Protein AF-A0A7D9JSZ0-F1 (afdb_monomer_lite)

Organism: Paramuricea clavata (NCBI:txid317549)

Structure (mmCIF, N/CA/C/O backbone):
data_AF-A0A7D9JSZ0-F1
#
_entry.id   AF-A0A7D9JSZ0-F1
#
loop_
_atom_site.group_PDB
_atom_site.id
_atom_site.type_symbol
_atom_site.label_atom_id
_atom_site.label_alt_id
_atom_site.label_comp_id
_atom_site.label_asym_id
_atom_site.label_entity_id
_atom_site.label_seq_id
_atom_site.pdbx_PDB_ins_code
_atom_site.Cartn_x
_atom_site.Cartn_y
_atom_site.Cartn_z
_atom_site.occupancy
_atom_site.B_iso_or_equiv
_atom_site.auth_seq_id
_atom_site.auth_comp_id
_atom_site.auth_asym_id
_atom_site.auth_atom_id
_atom_site.pdbx_PDB_model_num
ATOM 1 N N . MET A 1 1 ? 6.125 14.139 -37.235 1.00 36.56 1 MET A N 1
ATOM 2 C CA . MET A 1 1 ? 6.725 12.826 -36.934 1.00 36.56 1 MET A CA 1
ATOM 3 C C . MET A 1 1 ? 7.346 12.955 -35.565 1.00 36.56 1 MET A C 1
ATOM 5 O O . MET A 1 1 ? 8.377 13.604 -35.440 1.00 36.56 1 MET A O 1
ATOM 9 N N . ASP A 1 2 ? 6.627 12.489 -34.550 1.00 41.97 2 ASP A N 1
ATOM 10 C CA . ASP A 1 2 ? 7.087 12.545 -33.169 1.00 41.97 2 ASP A CA 1
ATOM 11 C C . ASP A 1 2 ? 8.262 11.572 -33.039 1.00 41.97 2 ASP A C 1
ATOM 13 O O . ASP A 1 2 ? 8.116 10.380 -33.321 1.00 41.97 2 ASP A O 1
ATOM 17 N N . ARG A 1 3 ? 9.461 12.086 -32.752 1.00 46.19 3 ARG A N 1
ATOM 18 C CA . ARG A 1 3 ? 10.608 11.226 -32.455 1.00 46.19 3 ARG A CA 1
ATOM 19 C C . ARG A 1 3 ? 10.351 10.663 -31.064 1.00 46.19 3 ARG A C 1
ATOM 21 O O . ARG A 1 3 ? 10.769 11.263 -30.080 1.00 46.19 3 ARG A O 1
ATOM 28 N N . GLY A 1 4 ? 9.631 9.542 -31.000 1.00 56.16 4 GLY A N 1
ATOM 29 C CA . GLY A 1 4 ? 9.566 8.731 -29.790 1.00 56.16 4 GLY A CA 1
ATOM 30 C 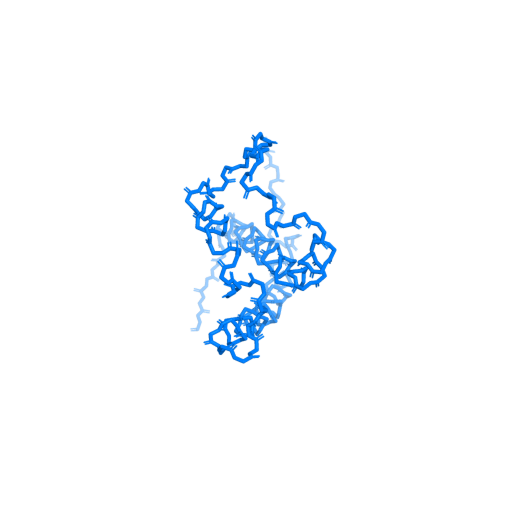C . GLY A 1 4 ? 10.989 8.509 -29.282 1.00 56.16 4 GLY A C 1
ATOM 31 O O . GLY A 1 4 ? 11.884 8.237 -30.089 1.00 56.16 4 GLY A O 1
ATOM 32 N N . LEU A 1 5 ? 11.205 8.720 -27.978 1.00 54.97 5 LEU A N 1
ATOM 33 C CA . LEU A 1 5 ? 12.519 8.557 -27.356 1.00 54.97 5 LEU A CA 1
ATOM 34 C C . LEU A 1 5 ? 13.135 7.231 -27.804 1.00 54.97 5 LEU A C 1
ATOM 36 O O . LEU A 1 5 ? 12.467 6.192 -27.773 1.00 54.97 5 LEU A O 1
ATOM 40 N N . SER A 1 6 ? 14.403 7.278 -28.210 1.00 61.03 6 SER A N 1
ATOM 41 C CA . SER A 1 6 ? 15.149 6.083 -28.600 1.00 61.03 6 SER A CA 1
ATOM 42 C C . SER A 1 6 ? 15.069 5.053 -27.471 1.00 61.03 6 SER A C 1
ATOM 44 O O . SER A 1 6 ? 15.174 5.418 -26.300 1.00 61.03 6 SER A O 1
ATOM 46 N N . ALA A 1 7 ? 14.909 3.763 -27.788 1.00 60.22 7 ALA A N 1
ATOM 47 C CA . ALA A 1 7 ? 14.826 2.693 -26.786 1.00 60.22 7 ALA A CA 1
ATOM 48 C C . ALA A 1 7 ? 15.995 2.725 -25.771 1.00 60.22 7 ALA A C 1
ATOM 50 O O . ALA A 1 7 ? 15.825 2.359 -24.609 1.00 60.22 7 ALA A O 1
ATOM 51 N N . GLY A 1 8 ? 17.165 3.240 -26.178 1.00 63.59 8 GLY A N 1
ATOM 52 C CA . GLY A 1 8 ? 18.328 3.434 -25.303 1.00 63.59 8 GLY A CA 1
ATOM 53 C C . GLY A 1 8 ? 18.183 4.542 -24.247 1.00 63.59 8 GLY A C 1
ATOM 54 O O . GLY A 1 8 ? 18.894 4.525 -23.247 1.00 63.59 8 GLY A O 1
ATOM 55 N N . GLU A 1 9 ? 17.256 5.486 -24.413 1.00 68.19 9 GLU A N 1
ATOM 56 C CA . GLU A 1 9 ? 17.031 6.610 -23.488 1.00 68.19 9 GLU A CA 1
ATOM 57 C C . GLU A 1 9 ? 15.988 6.288 -22.403 1.00 68.19 9 GLU A C 1
ATOM 59 O O . GLU A 1 9 ? 15.829 7.040 -21.440 1.00 68.19 9 GLU A O 1
ATOM 64 N N . GLN A 1 10 ? 15.289 5.154 -22.519 1.00 78.81 10 GLN A N 1
ATOM 65 C CA . GLN A 1 10 ? 14.164 4.810 -21.645 1.00 78.81 10 GLN A CA 1
ATOM 66 C C . GLN A 1 10 ? 14.570 4.207 -20.289 1.00 78.81 10 GLN A C 1
ATOM 68 O O . GLN A 1 10 ? 13.725 4.107 -19.393 1.00 78.81 10 GLN A O 1
ATOM 73 N N . LYS A 1 11 ? 15.853 3.843 -20.115 1.00 90.00 11 LYS A N 1
ATOM 74 C CA . LYS A 1 11 ? 16.419 3.277 -18.870 1.00 90.00 11 LYS A CA 1
ATOM 75 C C . LYS A 1 11 ? 15.609 2.092 -18.325 1.00 90.00 11 LYS A C 1
ATOM 77 O O . LYS A 1 11 ? 15.313 2.008 -17.131 1.00 90.00 11 LYS A O 1
ATOM 82 N N . LEU A 1 12 ? 15.170 1.206 -19.226 1.00 90.38 12 LEU A N 1
ATOM 83 C CA . LEU A 1 12 ? 14.277 0.092 -18.891 1.00 90.38 12 LEU A CA 1
ATOM 84 C C . LEU A 1 12 ? 14.896 -0.837 -17.841 1.00 90.38 12 LEU A C 1
ATOM 86 O O . LEU A 1 12 ? 14.205 -1.236 -16.908 1.00 90.38 12 LEU A O 1
ATOM 90 N N . A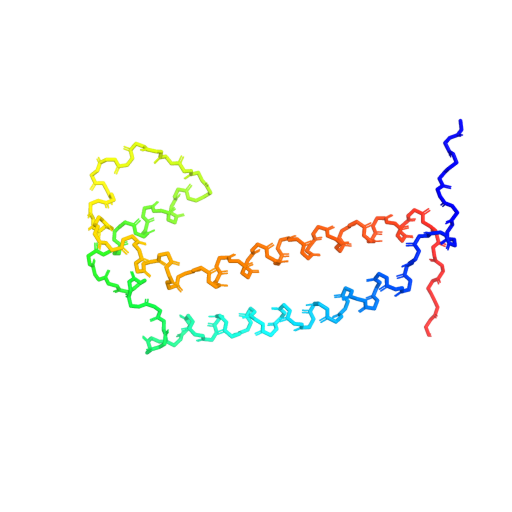LA A 1 13 ? 16.194 -1.130 -17.950 1.00 91.88 13 ALA A N 1
ATOM 91 C CA . ALA A 1 13 ? 16.895 -1.994 -17.005 1.00 91.88 13 ALA A CA 1
ATOM 92 C C . ALA A 1 13 ? 16.862 -1.421 -15.579 1.00 91.88 13 ALA A C 1
ATOM 94 O O . ALA A 1 13 ? 16.447 -2.102 -14.641 1.00 91.88 13 ALA A O 1
ATOM 95 N N . GLU A 1 14 ? 17.232 -0.151 -15.410 1.00 95.00 14 GLU A N 1
ATOM 96 C CA . GLU A 1 14 ? 17.258 0.514 -14.108 1.00 95.00 14 GLU A CA 1
ATOM 97 C C . GLU A 1 14 ? 15.855 0.621 -13.511 1.00 95.00 14 GLU A C 1
ATOM 99 O O . GLU A 1 14 ? 15.650 0.303 -12.337 1.00 95.00 14 GLU A O 1
ATOM 104 N N . LYS A 1 15 ? 14.873 1.021 -14.330 1.00 94.88 15 LYS A N 1
ATOM 105 C CA . LYS A 1 15 ? 13.471 1.119 -13.913 1.00 94.88 15 LYS A CA 1
ATOM 106 C C . LYS A 1 15 ? 12.931 -0.235 -13.444 1.00 94.88 15 LYS A C 1
ATOM 108 O O . LYS A 1 15 ? 12.312 -0.294 -12.384 1.00 94.88 15 LYS A O 1
ATOM 113 N N . LEU A 1 16 ? 13.202 -1.317 -14.177 1.00 95.19 16 LEU A N 1
ATOM 114 C CA . LEU A 1 16 ? 12.770 -2.671 -13.817 1.00 95.19 16 LEU A CA 1
ATOM 115 C C . LEU A 1 16 ? 13.434 -3.174 -12.531 1.00 95.19 16 LEU A C 1
ATOM 117 O O . LEU A 1 16 ? 12.754 -3.756 -11.687 1.00 95.19 16 LEU A O 1
ATOM 121 N N . ILE A 1 17 ? 14.735 -2.933 -12.344 1.00 97.38 17 ILE A N 1
ATOM 122 C CA . ILE A 1 17 ? 15.450 -3.322 -11.118 1.00 97.38 17 ILE A CA 1
ATOM 123 C C . ILE A 1 17 ? 14.859 -2.596 -9.902 1.00 97.38 17 ILE A C 1
ATOM 125 O O . ILE A 1 17 ? 14.474 -3.240 -8.924 1.00 97.38 17 ILE A O 1
ATOM 129 N N . ILE A 1 18 ? 14.734 -1.266 -9.975 1.00 97.44 18 ILE A N 1
ATOM 130 C CA . ILE A 1 18 ? 14.199 -0.446 -8.878 1.00 97.44 18 ILE A CA 1
ATOM 131 C C . ILE A 1 18 ? 12.758 -0.847 -8.559 1.00 97.44 18 ILE A C 1
ATOM 133 O O . ILE A 1 18 ? 12.395 -0.988 -7.388 1.00 97.44 18 ILE A O 1
ATOM 137 N N . LEU A 1 19 ? 11.933 -1.043 -9.591 1.00 97.19 19 LEU A N 1
ATOM 138 C CA . LEU A 1 19 ? 10.536 -1.408 -9.408 1.00 97.19 19 LEU A CA 1
ATOM 139 C C . LEU A 1 19 ? 10.410 -2.793 -8.763 1.00 97.19 19 LEU A C 1
ATOM 141 O O . LEU A 1 19 ? 9.642 -2.942 -7.818 1.00 97.19 19 LEU A O 1
ATOM 145 N N . ASN A 1 20 ? 11.196 -3.785 -9.186 1.00 97.38 20 ASN A N 1
ATOM 146 C CA . ASN A 1 20 ? 11.167 -5.119 -8.583 1.00 97.38 20 ASN A CA 1
ATOM 147 C C . ASN A 1 20 ? 11.549 -5.103 -7.095 1.00 97.38 20 ASN A C 1
ATOM 149 O O . ASN A 1 20 ? 10.853 -5.708 -6.275 1.00 97.38 20 ASN A O 1
ATOM 153 N N . GLU A 1 21 ? 12.603 -4.376 -6.719 1.00 97.75 21 GLU A N 1
ATOM 154 C CA . GLU A 1 21 ? 12.993 -4.233 -5.311 1.00 97.75 21 GLU A CA 1
ATOM 155 C C . GLU A 1 21 ? 11.919 -3.500 -4.494 1.00 97.75 21 GLU A C 1
ATOM 157 O O . GLU A 1 21 ? 11.520 -3.962 -3.418 1.00 97.75 21 GLU A O 1
ATOM 162 N N . ARG A 1 22 ? 11.352 -2.412 -5.036 1.00 97.31 22 ARG A N 1
ATOM 163 C CA . ARG A 1 22 ? 10.226 -1.711 -4.400 1.00 97.31 22 ARG A CA 1
ATOM 164 C C . ARG A 1 22 ? 9.018 -2.636 -4.233 1.00 97.31 22 ARG A C 1
ATOM 166 O O . ARG A 1 22 ? 8.392 -2.621 -3.174 1.00 97.31 22 ARG A O 1
ATOM 173 N N . GLY A 1 23 ? 8.717 -3.467 -5.230 1.00 97.81 23 GLY A N 1
ATOM 174 C CA . GLY A 1 23 ? 7.620 -4.434 -5.211 1.00 97.81 23 GLY A CA 1
ATOM 175 C C . GLY A 1 23 ? 7.740 -5.444 -4.070 1.00 97.81 23 GLY A C 1
ATOM 176 O O . GLY A 1 23 ? 6.779 -5.646 -3.326 1.00 97.81 23 GLY A O 1
ATOM 177 N N . LYS A 1 24 ? 8.935 -6.007 -3.843 1.00 97.94 24 LYS A N 1
ATOM 178 C CA . LYS A 1 24 ? 9.208 -6.895 -2.693 1.00 97.94 24 LYS A CA 1
ATOM 179 C C 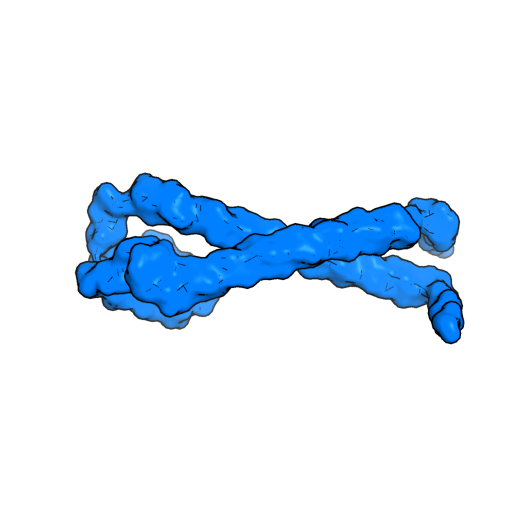. LYS A 1 24 ? 8.955 -6.192 -1.354 1.00 97.94 24 LYS A C 1
ATOM 181 O O . LYS A 1 24 ? 8.326 -6.760 -0.453 1.00 97.94 24 LYS A O 1
ATOM 186 N N . GLY A 1 25 ? 9.396 -4.938 -1.232 1.00 97.44 25 GLY A N 1
ATOM 187 C CA . GLY A 1 25 ? 9.130 -4.107 -0.057 1.00 97.44 25 GLY A CA 1
ATOM 188 C C . GLY A 1 25 ? 7.633 -3.868 0.163 1.00 97.44 25 GLY A C 1
ATOM 189 O O . GLY A 1 25 ? 7.135 -4.031 1.279 1.00 97.44 25 GLY A O 1
ATOM 190 N N . MET A 1 26 ? 6.890 -3.552 -0.902 1.00 97.56 26 MET A N 1
ATOM 191 C CA . MET A 1 26 ? 5.437 -3.355 -0.842 1.00 97.56 26 MET A CA 1
ATOM 192 C C . MET A 1 26 ? 4.705 -4.629 -0.423 1.00 97.56 26 MET A C 1
ATOM 194 O O . MET A 1 26 ? 3.882 -4.580 0.491 1.00 97.56 26 MET A O 1
ATOM 198 N N . LEU A 1 27 ? 5.049 -5.779 -1.007 1.00 98.19 27 LEU A N 1
ATOM 199 C CA . LEU A 1 27 ? 4.482 -7.075 -0.622 1.00 98.19 27 LEU A CA 1
ATOM 200 C C . LEU A 1 27 ? 4.700 -7.370 0.865 1.00 98.19 27 LEU A C 1
ATOM 202 O O . LEU A 1 27 ? 3.765 -7.771 1.555 1.00 98.19 27 LEU A O 1
ATOM 206 N N . THR A 1 28 ? 5.900 -7.100 1.381 1.00 98.25 28 THR A N 1
ATOM 207 C CA . THR A 1 28 ? 6.220 -7.276 2.806 1.00 98.25 28 THR A CA 1
ATOM 208 C C . THR A 1 28 ? 5.351 -6.382 3.696 1.00 98.25 28 THR A C 1
ATOM 210 O O . THR A 1 28 ? 4.807 -6.836 4.707 1.00 98.25 28 THR A O 1
ATOM 213 N N . ARG A 1 29 ? 5.165 -5.110 3.319 1.00 98.06 29 ARG A N 1
ATOM 214 C CA . ARG A 1 29 ? 4.316 -4.167 4.066 1.00 98.06 29 ARG A CA 1
ATOM 215 C C . ARG A 1 29 ? 2.846 -4.588 4.045 1.00 98.06 29 ARG A C 1
ATOM 217 O O . ARG A 1 29 ? 2.230 -4.649 5.108 1.00 98.06 29 ARG A O 1
ATOM 224 N N . ILE A 1 30 ? 2.305 -4.942 2.875 1.00 98.06 30 ILE A N 1
ATOM 225 C CA . ILE A 1 30 ? 0.926 -5.441 2.734 1.00 98.06 30 ILE A CA 1
ATOM 226 C C . ILE A 1 30 ? 0.733 -6.715 3.559 1.00 98.06 30 ILE A C 1
ATOM 228 O O . ILE A 1 30 ? -0.261 -6.836 4.273 1.00 98.06 30 ILE A O 1
ATOM 232 N N . TYR A 1 31 ? 1.684 -7.651 3.500 1.00 97.75 31 TYR A N 1
ATOM 233 C CA . TYR A 1 31 ? 1.642 -8.887 4.277 1.00 97.75 31 TYR A CA 1
ATOM 234 C C . TYR A 1 31 ? 1.540 -8.603 5.780 1.00 97.75 31 TYR A C 1
ATOM 236 O O . TYR A 1 31 ? 0.674 -9.159 6.460 1.00 97.75 31 TYR A O 1
ATOM 244 N N . ASN A 1 32 ? 2.365 -7.687 6.292 1.00 96.44 32 ASN A N 1
ATOM 245 C CA . ASN A 1 32 ? 2.341 -7.311 7.702 1.00 96.44 32 ASN A CA 1
ATOM 246 C C . ASN A 1 32 ? 1.026 -6.629 8.103 1.00 96.44 32 ASN A C 1
ATOM 248 O O . ASN A 1 32 ? 0.481 -6.966 9.153 1.00 96.44 32 ASN A O 1
ATOM 252 N N . ILE A 1 33 ? 0.479 -5.737 7.269 1.00 96.56 33 ILE A N 1
ATOM 253 C CA . ILE A 1 33 ? -0.839 -5.122 7.510 1.00 96.56 33 ILE A CA 1
ATOM 254 C C . ILE A 1 33 ? -1.927 -6.195 7.531 1.00 96.56 33 ILE A C 1
ATOM 256 O O . ILE A 1 33 ? -2.719 -6.246 8.468 1.00 96.56 33 ILE A O 1
ATOM 260 N N . LYS A 1 34 ? -1.946 -7.100 6.543 1.00 96.88 34 LYS A N 1
ATOM 261 C CA . LYS A 1 34 ? -2.907 -8.209 6.488 1.00 96.88 34 LYS A CA 1
ATOM 262 C C . LYS A 1 34 ? -2.839 -9.048 7.762 1.00 96.88 34 LYS A C 1
ATOM 264 O O . LYS A 1 34 ? -3.882 -9.352 8.337 1.00 96.88 34 LYS A O 1
ATOM 269 N N . LYS A 1 35 ? -1.634 -9.406 8.214 1.00 96.00 35 LYS A N 1
ATOM 270 C CA . LYS A 1 35 ? -1.429 -10.200 9.432 1.00 96.00 35 LYS A CA 1
ATOM 271 C C . LYS A 1 35 ? -1.924 -9.456 10.676 1.00 96.00 35 LYS A C 1
ATOM 273 O O . LYS A 1 35 ? -2.710 -10.025 11.425 1.00 96.00 35 LYS A O 1
ATOM 278 N N . GLN A 1 36 ? -1.549 -8.184 10.840 1.00 93.19 36 GLN A N 1
ATOM 279 C CA . GLN A 1 36 ? -1.980 -7.351 11.972 1.00 93.19 36 GLN A CA 1
ATOM 280 C C . GLN A 1 36 ? -3.498 -7.163 12.015 1.00 93.19 36 GLN A C 1
ATOM 282 O O . GLN A 1 36 ? -4.108 -7.276 13.073 1.00 93.19 36 GLN A O 1
ATOM 287 N N . CYS A 1 37 ? -4.120 -6.921 10.861 1.00 93.75 37 CYS A N 1
ATOM 288 C CA . CYS A 1 37 ? -5.566 -6.782 10.759 1.00 93.75 37 CYS A CA 1
ATOM 289 C C . CYS A 1 37 ? -6.299 -8.118 10.922 1.00 93.75 37 CYS A C 1
ATOM 291 O O . CYS A 1 37 ? -7.475 -8.107 11.266 1.00 93.75 37 CYS A O 1
ATOM 293 N N . SER A 1 38 ? -5.667 -9.266 10.677 1.00 93.12 38 SER A N 1
ATOM 294 C CA . SER A 1 38 ? -6.318 -10.576 10.833 1.00 93.12 38 SER A CA 1
ATOM 295 C C . SER A 1 38 ? -6.296 -11.080 12.277 1.00 93.12 38 SER A C 1
ATOM 297 O O . SER A 1 38 ? -7.205 -11.808 12.662 1.00 93.12 38 SER A O 1
ATOM 299 N N . ASP A 1 39 ? -5.303 -10.681 13.075 1.00 93.44 39 ASP A N 1
ATOM 300 C CA . ASP A 1 39 ? -5.209 -11.030 14.495 1.00 93.44 39 ASP A CA 1
ATOM 301 C C . ASP A 1 39 ? -6.017 -10.038 15.365 1.00 93.44 39 ASP A C 1
ATOM 303 O O . ASP A 1 39 ? -5.693 -8.846 15.398 1.00 93.44 39 ASP A O 1
ATOM 307 N N . PRO A 1 40 ? -7.052 -10.501 16.101 1.00 89.69 40 PRO A N 1
ATOM 308 C CA . PRO A 1 40 ? -7.855 -9.654 16.983 1.00 89.69 40 PRO A CA 1
ATOM 309 C C . PRO A 1 40 ? -7.053 -8.903 18.051 1.00 89.69 40 PRO A C 1
ATOM 311 O O . PRO A 1 40 ? -7.509 -7.864 18.513 1.00 89.69 40 PRO A O 1
ATOM 314 N N . LYS A 1 41 ? -5.880 -9.411 18.457 1.00 89.75 41 LYS A N 1
ATOM 315 C CA . LYS A 1 41 ? -5.049 -8.779 19.494 1.00 89.75 41 LYS A CA 1
ATOM 316 C C . LYS A 1 41 ? -4.227 -7.605 18.971 1.00 89.75 41 LYS A C 1
ATOM 318 O O . LYS A 1 41 ? -3.939 -6.688 19.732 1.00 89.75 41 LYS A O 1
ATOM 323 N N . SER A 1 42 ? -3.819 -7.644 17.703 1.00 89.88 42 SER A N 1
ATOM 324 C CA . SER A 1 42 ? -2.983 -6.603 17.089 1.00 89.88 42 SER A CA 1
ATOM 325 C C . SER A 1 42 ? -3.758 -5.625 16.216 1.00 89.88 42 SER A C 1
ATOM 327 O O . SER A 1 42 ? -3.231 -4.568 15.871 1.00 89.88 42 SER A O 1
ATOM 329 N N . ARG A 1 43 ? -4.986 -5.976 15.817 1.00 91.12 43 ARG A N 1
ATOM 330 C CA . ARG A 1 43 ? -5.851 -5.089 15.041 1.00 91.12 43 ARG A CA 1
ATOM 331 C C . ARG A 1 43 ? -6.093 -3.795 15.836 1.00 91.12 43 ARG A C 1
ATOM 333 O O . ARG A 1 43 ? -6.389 -3.878 17.027 1.00 91.12 43 ARG A O 1
ATOM 340 N N . PRO A 1 44 ? -6.023 -2.608 15.205 1.00 91.19 44 PRO A N 1
ATOM 341 C CA . PRO A 1 44 ? -6.355 -1.361 15.887 1.00 91.19 44 PRO A CA 1
ATOM 342 C C . PRO A 1 44 ? -7.747 -1.420 16.531 1.00 91.19 44 PRO A C 1
ATOM 344 O O . PRO A 1 44 ? -8.730 -1.699 15.842 1.00 91.19 44 PRO A O 1
ATOM 347 N N . ALA A 1 45 ? -7.822 -1.161 17.841 1.00 90.31 45 ALA A N 1
ATOM 348 C CA . ALA A 1 45 ? -9.019 -1.407 18.657 1.00 90.31 45 ALA A CA 1
ATOM 349 C C . ALA A 1 45 ? -10.274 -0.694 18.125 1.00 90.31 45 ALA A C 1
ATOM 351 O O . ALA A 1 45 ? -11.343 -1.296 18.043 1.00 90.31 45 ALA A O 1
ATOM 352 N N . PHE A 1 46 ? -10.113 0.534 17.625 1.00 90.38 46 PHE A N 1
ATOM 353 C CA . PHE A 1 46 ? -11.195 1.326 17.038 1.00 90.38 46 PHE A CA 1
ATOM 354 C C . PHE A 1 46 ? -11.870 0.669 15.817 1.00 90.38 46 PHE A C 1
ATOM 356 O O . PHE A 1 46 ? -12.986 1.035 15.470 1.00 90.38 46 PHE A O 1
ATOM 363 N N . LEU A 1 47 ? -11.247 -0.323 15.164 1.00 90.75 47 LEU A N 1
ATOM 364 C CA . LEU A 1 47 ? -11.880 -1.098 14.083 1.00 90.75 47 LEU A CA 1
ATOM 365 C C . LEU A 1 47 ? -12.827 -2.195 14.596 1.00 90.75 47 LEU A C 1
ATOM 367 O O . LEU A 1 47 ? -13.557 -2.795 13.808 1.00 90.75 47 LEU A O 1
ATOM 371 N N . THR A 1 48 ? -12.784 -2.487 15.893 1.00 88.25 48 THR A N 1
ATOM 372 C CA . THR A 1 48 ? -13.603 -3.502 16.577 1.00 88.25 48 THR A CA 1
ATOM 373 C C . THR A 1 48 ? -14.478 -2.920 17.680 1.00 88.25 48 THR A C 1
ATOM 375 O O . THR A 1 48 ? -15.290 -3.640 18.259 1.00 88.25 48 THR A O 1
ATOM 378 N N . ASP A 1 49 ? -14.334 -1.628 17.967 1.00 89.75 49 ASP A N 1
ATOM 379 C CA . ASP A 1 49 ? -15.091 -0.943 19.002 1.00 89.75 49 ASP A CA 1
ATOM 380 C C . ASP A 1 49 ? -16.581 -0.917 18.656 1.00 89.75 49 ASP A C 1
ATOM 382 O O . ASP A 1 49 ? -17.010 -0.359 17.643 1.00 89.75 49 ASP A O 1
ATOM 386 N N . LYS A 1 50 ? -17.392 -1.493 19.547 1.00 90.00 50 LYS A N 1
ATOM 387 C CA . LYS A 1 50 ? -18.852 -1.568 19.399 1.00 90.00 50 LYS A CA 1
ATOM 388 C C . LYS A 1 50 ? -19.509 -0.203 19.108 1.00 90.00 50 LYS A C 1
ATOM 390 O O . LYS A 1 50 ? -20.398 -0.169 18.258 1.00 90.00 50 LYS A O 1
ATOM 395 N N . PRO A 1 51 ? -19.090 0.925 19.728 1.00 88.81 51 PRO A N 1
ATOM 396 C CA . PRO A 1 51 ? -19.620 2.250 19.384 1.00 88.81 51 PRO A CA 1
ATOM 397 C C . PRO A 1 51 ? -19.315 2.709 17.948 1.00 88.81 51 PRO A C 1
ATOM 399 O O . PRO A 1 51 ? -20.094 3.470 17.379 1.00 88.81 51 PRO A O 1
ATOM 402 N N . LEU A 1 52 ? -18.206 2.252 17.354 1.00 89.19 52 LEU A N 1
ATOM 403 C CA . LEU A 1 52 ? -17.755 2.653 16.015 1.00 89.19 52 LEU A CA 1
ATOM 404 C C . LEU A 1 52 ? -18.291 1.743 14.903 1.00 89.19 52 LEU A C 1
ATOM 406 O O . LEU A 1 52 ? -18.282 2.133 13.736 1.00 89.19 52 LEU A O 1
ATOM 410 N N . GLU A 1 53 ? -18.799 0.555 15.237 1.00 89.94 53 GLU A N 1
ATOM 411 C CA . GLU A 1 53 ? -19.218 -0.464 14.270 1.00 89.94 53 GLU A CA 1
ATOM 412 C C . GLU A 1 53 ? -20.236 0.060 13.237 1.00 89.94 53 GLU A C 1
ATOM 414 O O . GLU A 1 53 ? -20.083 -0.163 12.033 1.00 89.94 53 GLU A O 1
ATOM 419 N N . ALA A 1 54 ? -21.262 0.792 13.686 1.00 88.69 54 ALA A N 1
ATOM 420 C CA . ALA A 1 54 ? -22.292 1.352 12.805 1.00 88.69 54 ALA A CA 1
ATOM 421 C C . ALA A 1 54 ? -21.723 2.421 11.855 1.00 88.69 54 ALA A C 1
ATOM 423 O O . ALA A 1 54 ? -22.059 2.458 10.664 1.00 88.69 54 ALA A O 1
ATOM 424 N N . THR A 1 55 ? -20.823 3.264 12.365 1.00 88.25 55 THR A N 1
ATOM 425 C CA . THR A 1 55 ? -20.138 4.290 11.577 1.00 88.25 55 THR A CA 1
ATOM 426 C C . THR A 1 55 ? -19.214 3.650 10.541 1.00 88.25 55 THR A C 1
ATOM 428 O O . THR A 1 55 ? -19.286 4.007 9.366 1.00 88.25 55 THR A O 1
ATOM 431 N N . ILE A 1 56 ? -18.428 2.637 10.925 1.00 89.88 56 ILE A N 1
ATOM 432 C CA . ILE A 1 56 ? -17.557 1.880 10.013 1.00 89.88 56 ILE A CA 1
ATOM 433 C C . ILE A 1 56 ? -18.380 1.225 8.900 1.00 89.88 56 ILE A C 1
ATOM 435 O O . ILE A 1 56 ? -18.061 1.399 7.725 1.00 89.88 56 ILE A O 1
ATOM 439 N N . LYS A 1 57 ? -19.476 0.529 9.236 1.00 90.12 57 LYS A N 1
ATOM 440 C CA . LYS A 1 57 ? -20.379 -0.084 8.243 1.00 90.12 57 LYS A CA 1
ATOM 441 C C . LYS A 1 57 ? -20.922 0.943 7.251 1.00 90.12 57 LYS A C 1
ATOM 443 O O . LYS A 1 57 ? -20.995 0.666 6.055 1.00 90.12 57 LYS A O 1
ATOM 448 N N . THR A 1 58 ? -21.272 2.134 7.732 1.00 87.06 58 THR A N 1
ATOM 449 C CA . THR A 1 58 ? -21.757 3.226 6.879 1.00 87.06 58 THR A CA 1
ATOM 450 C C . THR A 1 58 ? -20.663 3.725 5.934 1.00 87.06 58 THR A C 1
ATOM 452 O O . THR A 1 58 ? -20.924 3.848 4.738 1.00 87.06 58 THR A O 1
ATOM 455 N N . ILE A 1 59 ? -19.445 3.958 6.437 1.00 88.31 59 ILE A N 1
ATOM 456 C CA . ILE A 1 59 ? -18.291 4.375 5.623 1.00 88.31 59 ILE A CA 1
ATOM 457 C C . ILE A 1 59 ? -18.006 3.332 4.537 1.00 88.31 59 ILE A C 1
ATOM 459 O O . ILE A 1 59 ? -17.926 3.681 3.363 1.00 88.31 59 ILE A O 1
ATOM 463 N N . VAL A 1 60 ? -17.930 2.048 4.906 1.00 90.88 60 VAL A N 1
ATOM 464 C CA . VAL A 1 60 ? -17.670 0.946 3.965 1.00 90.88 60 VAL A CA 1
ATOM 465 C C . VAL A 1 60 ? -18.752 0.863 2.888 1.00 90.88 60 VAL A C 1
ATOM 467 O O . VAL A 1 60 ? -18.427 0.709 1.716 1.00 90.88 60 VAL A O 1
ATOM 470 N N . ARG A 1 61 ? -20.033 1.020 3.250 1.00 90.50 61 ARG A N 1
ATOM 471 C CA . ARG A 1 61 ? -21.150 0.989 2.290 1.00 90.50 61 ARG A CA 1
ATOM 472 C C . ARG A 1 61 ? -21.100 2.137 1.277 1.00 90.50 61 ARG A C 1
ATOM 474 O O . ARG A 1 61 ? -21.602 1.978 0.169 1.00 90.50 61 ARG A O 1
ATOM 481 N N . LYS A 1 62 ? -20.564 3.298 1.666 1.00 88.00 62 LYS A N 1
ATOM 482 C CA . LYS A 1 62 ? -20.487 4.488 0.803 1.00 88.00 62 LYS A CA 1
ATOM 483 C C . LYS A 1 62 ? -19.179 4.592 0.024 1.00 88.00 62 LYS A C 1
ATOM 485 O O . LYS A 1 62 ? -19.144 5.315 -0.968 1.00 88.00 62 LYS A O 1
ATOM 490 N N . PHE A 1 63 ? -18.133 3.884 0.445 1.00 89.19 63 PHE A N 1
ATOM 491 C CA . PHE A 1 63 ? -16.825 3.914 -0.201 1.00 89.19 63 PHE A CA 1
ATOM 492 C C . PHE A 1 63 ? -16.931 3.647 -1.719 1.00 89.19 63 PHE A C 1
ATOM 494 O O . PHE A 1 63 ? -17.631 2.713 -2.114 1.00 89.19 63 PHE A O 1
ATOM 501 N N . PRO A 1 64 ? -16.248 4.430 -2.581 1.00 91.50 64 PRO A N 1
ATOM 502 C CA . PRO A 1 64 ? -15.272 5.489 -2.277 1.00 91.50 64 PRO A CA 1
ATOM 503 C C . PRO A 1 64 ? -15.880 6.890 -2.075 1.00 91.50 64 PRO A C 1
ATOM 505 O O . PRO A 1 64 ? -15.143 7.855 -1.887 1.00 91.50 64 PRO A O 1
ATOM 508 N N . ASN A 1 65 ? -17.205 7.030 -2.125 1.00 86.88 65 ASN A N 1
ATOM 509 C CA . ASN A 1 65 ? -17.865 8.329 -2.055 1.00 86.88 65 ASN A CA 1
ATOM 510 C C . ASN A 1 65 ? -17.791 8.908 -0.636 1.00 86.88 65 ASN A C 1
ATOM 512 O O . ASN A 1 65 ? -18.237 8.283 0.331 1.00 86.88 65 ASN A O 1
ATOM 516 N N . PHE A 1 66 ? -17.263 10.128 -0.517 1.00 71.62 66 PHE A N 1
ATOM 517 C CA . PHE A 1 66 ? -17.223 10.866 0.742 1.00 71.62 66 PHE A CA 1
ATOM 518 C C . PHE A 1 66 ? -18.346 11.904 0.779 1.00 71.62 66 PHE A C 1
ATOM 520 O O . PHE A 1 66 ? -18.343 12.865 0.013 1.00 71.62 66 PHE A O 1
ATOM 527 N N . GLU A 1 67 ? -19.304 11.731 1.686 1.00 66.69 67 GLU A N 1
ATOM 528 C CA . GLU A 1 67 ? -20.319 12.749 1.950 1.00 66.69 67 GLU A CA 1
ATOM 529 C C . GLU A 1 67 ? -19.899 13.587 3.162 1.00 66.69 67 GLU A C 1
ATOM 531 O O . GLU A 1 67 ? -19.893 13.113 4.298 1.00 66.69 67 GLU A O 1
ATOM 536 N N . SER A 1 68 ? -19.594 14.865 2.932 1.00 58.34 68 SER A N 1
ATOM 537 C CA . SER A 1 68 ? -19.223 15.839 3.972 1.00 58.34 68 SER A CA 1
ATOM 538 C C . SER A 1 68 ? -20.350 16.145 4.975 1.00 58.34 68 SER A C 1
ATOM 540 O O . SER A 1 68 ? -20.114 16.777 6.005 1.00 58.34 68 SER A O 1
ATOM 542 N N . HIS A 1 69 ? -21.577 15.691 4.702 1.00 54.81 69 HIS A N 1
ATOM 543 C CA . HIS A 1 69 ? -22.781 16.022 5.466 1.00 54.81 69 HIS A CA 1
ATOM 544 C C . HIS A 1 69 ? -23.243 14.931 6.443 1.00 54.81 69 HIS A C 1
ATOM 546 O O . HIS A 1 69 ? -24.363 15.000 6.942 1.00 54.81 69 HIS A O 1
ATOM 552 N N . LEU A 1 70 ? -22.381 13.976 6.812 1.00 59.09 70 LEU A N 1
ATOM 553 C CA . LEU A 1 70 ? -22.644 12.960 7.849 1.00 59.09 70 LEU A CA 1
ATOM 554 C C . LEU A 1 70 ? -22.736 13.535 9.287 1.00 59.09 70 LEU A C 1
ATOM 556 O O . LEU A 1 70 ? -22.370 12.863 10.253 1.00 59.09 70 LEU A O 1
ATOM 560 N N . LYS A 1 71 ? -23.224 14.773 9.455 1.00 55.28 71 LYS A N 1
ATOM 561 C CA . LYS A 1 71 ? -23.463 15.412 10.756 1.00 55.28 71 LYS A CA 1
ATOM 562 C C . LYS A 1 71 ? -24.444 14.541 11.554 1.00 55.28 71 LYS A C 1
ATOM 564 O O . LYS A 1 71 ? -25.625 14.483 11.238 1.00 55.28 71 LYS A O 1
ATOM 569 N N . GLY A 1 72 ? -23.919 13.818 12.543 1.00 63.12 72 GLY A N 1
ATOM 570 C CA . GLY A 1 72 ? -24.653 12.863 13.384 1.00 63.12 72 GLY A CA 1
ATOM 571 C C . GLY A 1 72 ? -24.095 11.437 13.324 1.00 63.12 72 GLY A C 1
ATOM 572 O O . GLY A 1 72 ? -23.896 10.820 14.362 1.00 63.12 72 GLY A O 1
ATOM 573 N N . GLN A 1 73 ? -23.747 10.925 12.138 1.00 63.91 73 GLN A N 1
ATOM 574 C CA . GLN A 1 73 ? -23.238 9.547 11.979 1.00 63.91 73 GLN A CA 1
ATOM 575 C C . GLN A 1 73 ? -21.749 9.409 12.329 1.00 63.91 73 GLN A C 1
ATOM 577 O O . GLN A 1 73 ? -21.272 8.308 12.607 1.00 63.91 73 GLN A O 1
ATOM 582 N N . THR A 1 74 ? -21.019 10.525 12.346 1.00 68.75 74 THR A N 1
ATOM 583 C CA . THR A 1 74 ? -19.618 10.603 12.782 1.00 68.75 74 THR A CA 1
ATOM 584 C C . THR A 1 74 ? -19.460 11.013 14.245 1.00 68.75 74 THR A C 1
ATOM 586 O O . THR A 1 74 ? -18.327 11.122 14.704 1.00 68.75 74 THR A O 1
ATOM 589 N N . GLN A 1 75 ? -20.554 11.204 15.000 1.00 77.44 75 GLN A N 1
ATOM 590 C CA . GLN A 1 75 ? -20.482 11.511 16.437 1.00 77.44 75 GLN A CA 1
ATOM 591 C C . GLN A 1 75 ? -19.586 10.538 17.221 1.00 77.44 75 GLN A C 1
ATOM 593 O O . GLN A 1 75 ? -18.783 11.023 18.010 1.00 77.44 75 GLN A O 1
ATOM 598 N N . PRO A 1 76 ? -19.619 9.212 16.974 1.00 81.56 76 PRO A N 1
ATOM 599 C CA . PRO A 1 76 ? -18.737 8.275 17.670 1.00 81.56 76 PRO A CA 1
ATOM 600 C C . PRO A 1 76 ? -17.233 8.486 17.419 1.00 81.56 76 PRO A C 1
ATOM 602 O O . PRO A 1 76 ? -16.423 8.023 18.209 1.00 81.56 76 PRO A O 1
ATOM 605 N N . ILE A 1 77 ? -16.852 9.173 16.334 1.00 84.69 77 ILE A N 1
ATOM 606 C CA . ILE A 1 77 ? -15.452 9.473 15.984 1.00 84.69 77 ILE A CA 1
ATOM 607 C C . ILE A 1 77 ? -14.994 10.791 16.644 1.00 84.69 77 ILE A C 1
ATOM 609 O O . ILE A 1 77 ? -13.796 11.003 16.836 1.00 84.69 77 ILE A O 1
ATOM 613 N N . GLN A 1 78 ? -15.924 11.682 17.015 1.00 83.12 78 GLN A N 1
ATOM 614 C CA . GLN A 1 78 ? -15.585 12.982 17.601 1.00 83.12 78 GLN A CA 1
ATOM 615 C C . GLN A 1 78 ? -14.782 12.794 18.894 1.00 83.12 78 GLN A C 1
ATOM 617 O O . GLN A 1 78 ? -15.231 12.133 19.827 1.00 83.12 78 GLN A O 1
ATOM 622 N N . GLY A 1 79 ? -13.579 13.374 18.946 1.00 84.00 79 GLY A N 1
ATOM 623 C CA . GLY A 1 79 ? -12.667 13.234 20.085 1.00 84.00 79 GLY A CA 1
ATOM 624 C C . GLY A 1 79 ? -11.685 12.059 19.994 1.00 84.00 79 GLY A C 1
ATOM 625 O O . GLY A 1 79 ? -10.736 12.025 20.770 1.00 84.00 79 GLY A O 1
ATOM 626 N N . GLN A 1 80 ? -11.841 11.151 19.024 1.00 89.44 80 GLN A N 1
ATOM 627 C CA . GLN A 1 80 ? -10.883 10.073 18.728 1.00 89.44 80 GLN A CA 1
ATOM 628 C C . GLN A 1 80 ? -10.133 10.288 17.400 1.00 89.44 80 GLN A C 1
ATOM 630 O O . GLN A 1 80 ? -9.300 9.467 17.015 1.00 89.44 80 GLN A O 1
ATOM 635 N N . GLU A 1 81 ? -10.382 11.398 16.690 1.00 88.94 81 GLU A N 1
ATOM 636 C CA . GLU A 1 81 ? -9.844 11.631 15.341 1.00 88.94 81 GLU A CA 1
ATOM 637 C C . GLU A 1 81 ? -8.315 11.559 15.297 1.00 88.94 81 GLU A C 1
ATOM 639 O O . GLU A 1 81 ? -7.744 10.932 14.405 1.00 88.94 81 GLU A O 1
ATOM 644 N N . LYS A 1 82 ? -7.640 12.169 16.281 1.00 92.00 82 LYS A N 1
ATOM 645 C CA . LYS A 1 82 ? -6.171 12.185 16.350 1.00 92.00 82 LYS A CA 1
ATOM 646 C C . LYS A 1 82 ? -5.591 10.781 16.505 1.00 92.00 82 LYS A C 1
ATOM 648 O O . LYS A 1 82 ? -4.599 10.463 15.851 1.00 92.00 82 LYS A O 1
ATOM 653 N N . ASP A 1 83 ? -6.218 9.948 17.329 1.00 91.12 83 ASP A N 1
ATOM 654 C CA . ASP A 1 83 ? -5.761 8.583 17.587 1.00 91.12 83 ASP A CA 1
ATOM 655 C C . ASP A 1 83 ? -6.025 7.669 16.391 1.00 91.12 83 ASP A C 1
ATOM 657 O O . ASP A 1 83 ? -5.153 6.884 16.016 1.00 91.12 83 ASP A O 1
ATOM 661 N N . ILE A 1 84 ? -7.174 7.830 15.727 1.00 92.94 84 ILE A N 1
ATOM 662 C CA . ILE A 1 84 ? -7.497 7.116 14.486 1.00 92.94 84 ILE A CA 1
ATOM 663 C C . ILE A 1 84 ? -6.496 7.489 13.390 1.00 92.94 84 ILE A C 1
ATOM 665 O O . ILE A 1 84 ? -5.919 6.602 12.760 1.00 92.94 84 ILE A O 1
ATOM 669 N N . VAL A 1 85 ? -6.235 8.786 13.187 1.00 94.12 85 VAL A N 1
ATOM 670 C CA . VAL A 1 85 ? -5.247 9.256 12.204 1.00 94.12 85 VAL A CA 1
ATOM 671 C C . VAL A 1 85 ? -3.874 8.685 12.528 1.00 94.12 85 VAL A C 1
ATOM 673 O O . VAL A 1 85 ? -3.234 8.108 11.649 1.00 94.12 85 VAL A O 1
ATOM 676 N N . LYS A 1 86 ? -3.426 8.767 13.783 1.00 94.00 86 LYS A N 1
ATOM 677 C CA . LYS A 1 86 ? -2.133 8.216 14.203 1.00 94.00 86 LYS A CA 1
ATOM 678 C C . LYS A 1 86 ? -2.049 6.702 13.971 1.00 94.00 86 LYS A C 1
ATOM 680 O O . LYS A 1 86 ? -1.039 6.227 13.458 1.00 94.00 86 LYS A O 1
ATOM 685 N N . GLY A 1 87 ? -3.098 5.955 14.314 1.00 92.81 87 GLY A N 1
ATOM 686 C CA . GLY A 1 87 ? -3.146 4.496 14.197 1.00 92.81 87 GLY A CA 1
ATOM 687 C C . GLY A 1 87 ? -3.249 3.987 12.757 1.00 92.81 87 GLY A C 1
ATOM 688 O O . GLY A 1 87 ? -2.674 2.950 12.435 1.00 92.81 87 GLY A O 1
ATOM 689 N N . LEU A 1 88 ? -3.943 4.715 11.876 1.00 95.25 88 LEU A N 1
ATOM 690 C CA . LEU A 1 88 ? -4.164 4.307 10.484 1.00 95.25 88 LEU A CA 1
ATOM 691 C C . LEU A 1 88 ? -3.188 4.920 9.481 1.00 95.25 88 LEU A C 1
ATOM 693 O O . LEU A 1 88 ? -3.095 4.402 8.369 1.00 95.25 88 LEU A O 1
ATOM 697 N N . SER A 1 89 ? -2.437 5.967 9.842 1.00 96.06 89 SER A N 1
ATOM 698 C CA . SER A 1 89 ? -1.527 6.668 8.918 1.00 96.06 89 SER A CA 1
ATOM 699 C C . SER A 1 89 ? -0.595 5.713 8.176 1.00 96.06 89 SER A C 1
ATOM 701 O O . SER A 1 89 ? -0.515 5.754 6.953 1.00 96.06 89 SER A O 1
ATOM 703 N N . ASN A 1 90 ? 0.068 4.794 8.884 1.00 95.25 90 ASN A N 1
ATOM 704 C CA . ASN A 1 90 ? 0.985 3.854 8.238 1.00 95.25 90 ASN A CA 1
ATOM 705 C C . ASN A 1 90 ? 0.269 2.908 7.254 1.00 95.25 90 ASN A C 1
ATOM 707 O O . ASN A 1 90 ? 0.828 2.566 6.213 1.00 95.25 90 ASN A O 1
ATOM 711 N N . TYR A 1 91 ? -0.966 2.492 7.552 1.00 97.00 91 TYR A N 1
ATOM 712 C CA . TYR A 1 91 ? -1.743 1.640 6.649 1.00 97.00 91 TYR A CA 1
ATOM 713 C C . TYR A 1 91 ? -2.175 2.429 5.416 1.00 97.00 91 TYR A C 1
ATOM 715 O O . TYR A 1 91 ? -1.956 1.982 4.293 1.00 97.00 91 TYR A O 1
ATOM 723 N N . TYR A 1 92 ? -2.705 3.633 5.632 1.00 97.38 92 TYR A N 1
ATOM 724 C CA . TYR A 1 92 ? -3.128 4.542 4.576 1.00 97.38 92 TYR A CA 1
ATOM 725 C C . TYR A 1 92 ? -1.986 4.855 3.605 1.00 97.38 92 TYR A C 1
ATOM 727 O O . TYR A 1 92 ? -2.117 4.596 2.412 1.00 97.38 92 TYR A O 1
ATOM 735 N N . TYR A 1 93 ? -0.836 5.318 4.107 1.00 98.00 93 TYR A N 1
ATOM 736 C CA . TYR A 1 93 ? 0.313 5.630 3.254 1.00 98.00 93 TYR A CA 1
ATOM 737 C C . TYR A 1 93 ? 0.874 4.392 2.550 1.00 98.00 93 TYR A C 1
ATOM 739 O O . TYR A 1 93 ? 1.294 4.495 1.406 1.00 98.00 93 TYR A O 1
ATOM 747 N N . THR A 1 94 ? 0.782 3.202 3.157 1.00 98.12 94 THR A N 1
ATOM 748 C CA . THR A 1 94 ? 1.125 1.961 2.442 1.00 98.12 94 THR A CA 1
ATOM 749 C C . THR A 1 94 ? 0.203 1.725 1.248 1.00 98.12 94 THR A C 1
ATOM 751 O O . THR A 1 94 ? 0.683 1.358 0.183 1.00 98.12 94 THR A O 1
ATOM 754 N N . PHE A 1 95 ? -1.109 1.944 1.378 1.00 98.31 95 PHE A N 1
ATOM 755 C CA . PHE A 1 95 ? -2.023 1.812 0.239 1.00 98.31 95 PHE A CA 1
ATOM 756 C C . PHE A 1 95 ? -1.785 2.883 -0.833 1.00 98.31 95 PHE A C 1
ATOM 758 O O . PHE A 1 95 ? -1.880 2.574 -2.021 1.00 98.31 95 PHE A O 1
ATOM 765 N N . VAL A 1 96 ? -1.408 4.103 -0.437 1.00 98.06 96 VAL A N 1
ATOM 766 C CA . VAL A 1 96 ? -0.974 5.153 -1.374 1.00 98.06 96 VAL A CA 1
ATOM 767 C C . VAL A 1 96 ? 0.277 4.714 -2.139 1.00 98.06 96 VAL A C 1
ATOM 769 O O . VAL A 1 96 ? 0.297 4.796 -3.365 1.00 98.06 96 VAL A O 1
ATOM 772 N N . ASP A 1 97 ? 1.287 4.178 -1.450 1.00 97.81 97 ASP A N 1
ATOM 773 C CA . ASP A 1 97 ? 2.514 3.679 -2.081 1.00 97.81 97 ASP A CA 1
ATOM 774 C C . ASP A 1 97 ? 2.238 2.525 -3.054 1.00 97.81 97 ASP A C 1
ATOM 776 O O . ASP A 1 97 ? 2.878 2.428 -4.100 1.00 97.81 97 ASP A O 1
ATOM 780 N N . VAL A 1 98 ? 1.274 1.657 -2.734 1.00 98.12 98 VAL A N 1
ATOM 781 C CA . VAL A 1 98 ? 0.843 0.553 -3.605 1.00 98.12 98 VAL A CA 1
ATOM 782 C C . VAL A 1 98 ? 0.152 1.073 -4.863 1.00 98.12 98 VAL A C 1
ATOM 784 O O . VAL A 1 98 ? 0.399 0.558 -5.953 1.00 98.12 98 VAL A O 1
ATOM 787 N N . MET A 1 99 ? -0.681 2.107 -4.736 1.00 97.88 99 MET A N 1
ATOM 788 C CA . MET A 1 99 ? -1.306 2.761 -5.886 1.00 97.88 99 MET A CA 1
ATOM 789 C C . MET A 1 99 ? -0.245 3.393 -6.793 1.00 97.88 99 MET A C 1
ATOM 791 O O . MET A 1 99 ? -0.221 3.109 -7.986 1.00 97.88 99 MET A O 1
ATOM 795 N N . GLN A 1 100 ? 0.709 4.129 -6.217 1.00 97.12 100 GLN A N 1
ATOM 796 C CA . GLN A 1 100 ? 1.841 4.667 -6.973 1.00 97.12 100 GLN A CA 1
ATOM 797 C C . GLN A 1 100 ? 2.654 3.554 -7.639 1.00 97.12 100 GLN A C 1
ATOM 799 O O . GLN A 1 100 ? 3.035 3.676 -8.798 1.00 97.12 100 GLN A O 1
ATOM 804 N N . PHE A 1 101 ? 2.938 2.458 -6.932 1.00 98.00 101 PHE A N 1
ATOM 805 C CA . PHE A 1 101 ? 3.658 1.316 -7.492 1.00 98.00 101 PHE A CA 1
ATOM 806 C C . PHE A 1 101 ? 2.948 0.747 -8.729 1.00 98.00 101 PHE A C 1
ATOM 808 O O . PHE A 1 101 ? 3.595 0.489 -9.745 1.00 98.00 101 PHE A O 1
ATOM 815 N N . LYS A 1 102 ? 1.619 0.606 -8.673 1.00 98.06 102 LYS A N 1
ATOM 816 C CA . LYS A 1 102 ? 0.796 0.171 -9.807 1.00 98.06 102 LYS A CA 1
ATOM 817 C C . LYS A 1 102 ? 0.896 1.145 -10.986 1.00 98.06 102 LYS A C 1
ATOM 819 O O . LYS A 1 102 ? 1.047 0.686 -12.118 1.00 98.06 102 LYS A O 1
ATOM 824 N N . ASP A 1 103 ? 0.849 2.450 -10.737 1.00 97.88 103 ASP A N 1
ATOM 825 C CA . ASP A 1 103 ? 0.939 3.461 -11.798 1.00 97.88 103 ASP A CA 1
ATOM 826 C C . ASP A 1 103 ? 2.295 3.389 -12.519 1.00 97.88 103 ASP A C 1
ATOM 828 O O . ASP A 1 103 ? 2.331 3.223 -13.737 1.00 97.88 103 ASP A O 1
ATOM 832 N N . HIS A 1 104 ? 3.407 3.356 -11.772 1.00 96.88 104 HIS A N 1
ATOM 833 C CA . HIS A 1 104 ? 4.752 3.211 -12.352 1.00 96.88 104 HIS A CA 1
ATOM 834 C C . HIS A 1 104 ? 4.937 1.875 -13.087 1.00 96.88 104 HIS A C 1
ATOM 836 O O . HIS A 1 104 ? 5.603 1.815 -14.119 1.00 96.88 104 HIS A O 1
ATOM 842 N N . THR A 1 105 ? 4.344 0.792 -12.574 1.00 97.50 105 THR A N 1
ATOM 843 C CA . THR A 1 105 ? 4.362 -0.511 -13.255 1.00 97.50 105 THR A CA 1
ATOM 844 C C . THR A 1 105 ? 3.639 -0.425 -14.593 1.00 97.50 105 THR A C 1
ATOM 846 O O . THR A 1 105 ? 4.172 -0.860 -15.607 1.00 97.50 105 THR A O 1
ATOM 849 N N . SER A 1 106 ? 2.450 0.180 -14.611 1.00 96.94 106 SER A N 1
ATOM 850 C CA . SER A 1 106 ? 1.645 0.330 -15.828 1.00 96.94 106 SER A CA 1
ATOM 851 C C . SER A 1 106 ? 2.371 1.179 -16.876 1.00 96.94 106 SER A C 1
ATOM 853 O O . SER A 1 106 ? 2.381 0.832 -18.057 1.00 96.94 106 SER A O 1
ATOM 855 N N . GLU A 1 107 ? 3.040 2.250 -16.443 1.00 94.94 107 GLU A N 1
ATOM 856 C CA . GLU A 1 107 ? 3.856 3.108 -17.306 1.00 94.94 107 GLU A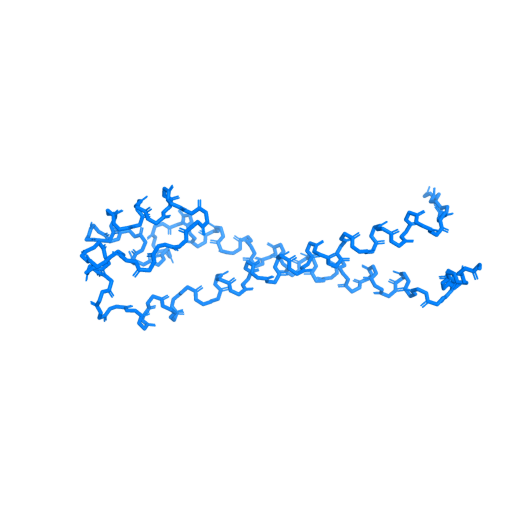 CA 1
ATOM 857 C C . GLU A 1 107 ? 5.027 2.334 -17.935 1.00 94.94 107 GLU A C 1
ATOM 859 O O . GLU A 1 107 ? 5.237 2.403 -19.145 1.00 94.94 107 GLU A O 1
ATOM 864 N N . ILE A 1 108 ? 5.763 1.545 -17.142 1.00 94.12 108 ILE A N 1
ATOM 865 C CA . ILE A 1 108 ? 6.883 0.727 -17.637 1.00 94.12 108 ILE A CA 1
ATOM 866 C C . ILE A 1 108 ? 6.403 -0.343 -18.615 1.00 94.12 108 ILE A C 1
ATOM 868 O O . ILE A 1 108 ? 7.028 -0.524 -19.656 1.00 94.12 108 ILE A O 1
ATOM 872 N N . LEU A 1 109 ? 5.295 -1.028 -18.324 1.00 94.06 109 LEU A N 1
ATOM 873 C CA . LEU A 1 109 ? 4.734 -2.014 -19.251 1.00 94.06 109 LEU A CA 1
ATOM 874 C C . LEU A 1 109 ? 4.329 -1.365 -20.581 1.00 94.06 109 LEU A C 1
ATOM 876 O O . LEU A 1 109 ? 4.593 -1.932 -21.636 1.00 94.06 109 LEU A O 1
ATOM 880 N N . THR A 1 110 ? 3.777 -0.150 -20.535 1.00 93.06 110 THR A N 1
ATOM 881 C CA . THR A 1 110 ? 3.449 0.631 -21.740 1.00 93.06 110 THR A CA 1
ATOM 882 C C . THR A 1 110 ? 4.711 1.017 -22.524 1.00 93.06 110 THR A C 1
ATOM 884 O O . THR A 1 110 ? 4.724 0.935 -23.749 1.00 93.06 110 THR A O 1
ATOM 887 N N . MET A 1 111 ? 5.803 1.393 -21.843 1.00 90.25 111 MET A N 1
ATOM 888 C CA . MET A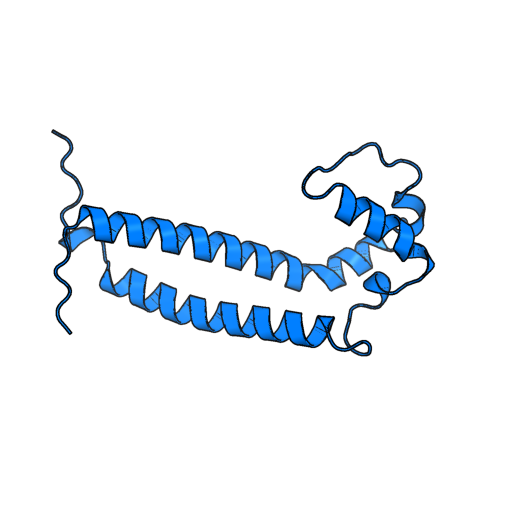 1 111 ? 7.095 1.663 -22.495 1.00 90.25 111 MET A CA 1
ATOM 889 C C . MET A 1 111 ? 7.687 0.412 -23.157 1.00 90.25 111 MET A C 1
ATOM 891 O O . MET A 1 111 ? 8.226 0.502 -24.260 1.00 90.25 111 MET A O 1
ATOM 895 N N . ILE A 1 112 ? 7.595 -0.746 -22.498 1.00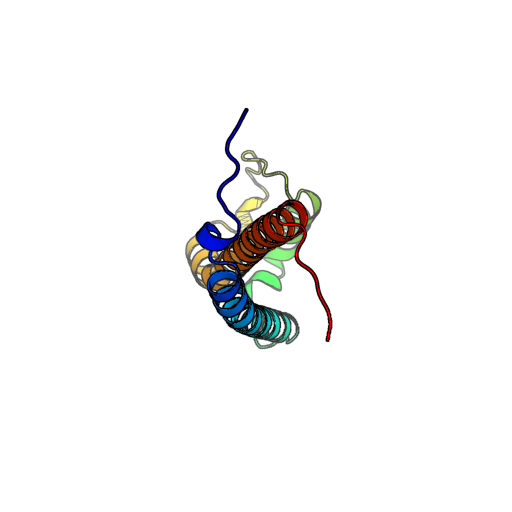 90.31 112 ILE A N 1
ATOM 896 C CA . ILE A 1 112 ? 8.072 -2.025 -23.043 1.00 90.31 112 ILE A CA 1
ATOM 897 C C . ILE A 1 112 ? 7.302 -2.380 -24.318 1.00 90.31 112 ILE A C 1
ATOM 899 O O . ILE A 1 112 ? 7.932 -2.713 -25.321 1.00 90.31 112 ILE A O 1
ATOM 903 N N . ASP A 1 113 ? 5.973 -2.255 -24.288 1.00 89.69 113 ASP A N 1
ATOM 904 C CA . ASP A 1 113 ? 5.096 -2.502 -25.439 1.00 89.69 113 ASP A CA 1
ATOM 905 C C . ASP A 1 113 ? 5.472 -1.612 -26.636 1.00 89.69 113 ASP A C 1
ATOM 907 O O . ASP A 1 113 ? 5.720 -2.102 -27.737 1.00 89.69 113 ASP A O 1
ATOM 911 N N . ALA A 1 114 ? 5.661 -0.310 -26.398 1.00 88.56 114 ALA A N 1
ATOM 912 C CA . ALA A 1 114 ? 6.060 0.648 -27.432 1.00 88.56 114 ALA A CA 1
ATOM 913 C C . ALA A 1 114 ? 7.490 0.443 -27.973 1.00 88.56 114 ALA A C 1
ATOM 915 O O . ALA A 1 114 ? 7.827 0.967 -29.037 1.00 88.56 114 ALA A O 1
ATOM 916 N N . SER A 1 115 ? 8.345 -0.284 -27.250 1.00 84.62 115 SER A N 1
ATOM 917 C CA . SER A 1 115 ? 9.760 -0.470 -27.601 1.00 84.62 115 SER A CA 1
ATOM 918 C C . SER A 1 115 ? 10.034 -1.739 -28.406 1.00 84.62 115 SER A C 1
ATOM 920 O O . SER A 1 115 ? 11.183 -1.954 -28.792 1.00 84.62 115 SER A O 1
ATOM 922 N N . PHE A 1 116 ? 9.014 -2.572 -28.660 1.00 81.25 116 PHE A N 1
ATOM 923 C CA . PHE A 1 116 ? 9.141 -3.847 -29.383 1.00 81.25 116 PHE A CA 1
ATOM 924 C C . PHE A 1 116 ? 10.298 -4.716 -28.858 1.00 81.25 116 PHE A C 1
ATOM 926 O O . PHE A 1 116 ? 11.075 -5.289 -29.624 1.00 81.25 116 PHE A O 1
ATOM 933 N N . VAL A 1 117 ? 10.447 -4.772 -27.530 1.00 83.69 117 VAL A N 1
ATOM 934 C CA . VAL A 1 117 ? 11.522 -5.521 -26.867 1.00 83.69 117 VAL A CA 1
ATOM 935 C C . VAL A 1 117 ? 11.394 -7.008 -27.203 1.00 83.69 117 VAL A C 1
ATOM 937 O O . VAL A 1 117 ? 10.332 -7.598 -27.016 1.00 83.69 117 VAL A O 1
ATOM 940 N N . ASN A 1 118 ? 12.484 -7.626 -27.664 1.00 89.00 118 ASN A N 1
ATOM 941 C CA . ASN A 1 118 ? 12.543 -9.075 -27.832 1.00 89.00 118 ASN A CA 1
ATOM 942 C C . ASN A 1 118 ? 12.836 -9.747 -26.483 1.00 89.00 118 ASN A C 1
ATOM 944 O O . ASN A 1 118 ? 13.856 -9.450 -25.860 1.00 89.00 118 ASN A O 1
ATOM 948 N N . PHE A 1 119 ? 11.965 -10.660 -26.057 1.00 90.12 119 PHE A N 1
ATOM 949 C CA . PHE A 1 119 ? 12.162 -11.484 -24.867 1.00 90.12 119 PHE A CA 1
ATOM 950 C C . PHE A 1 119 ? 12.457 -12.925 -25.291 1.00 90.12 119 PHE A C 1
ATOM 952 O O . PHE A 1 119 ? 11.597 -13.582 -25.870 1.00 90.12 119 PHE A O 1
ATOM 959 N N . ASP A 1 120 ? 13.658 -13.405 -24.980 1.00 93.31 120 ASP A N 1
ATOM 960 C CA . ASP A 1 120 ? 14.117 -14.778 -25.212 1.00 93.31 120 ASP A CA 1
ATOM 961 C C . ASP A 1 120 ? 14.888 -15.218 -23.957 1.00 93.31 120 ASP A C 1
ATOM 963 O O . ASP A 1 120 ? 15.783 -14.486 -23.519 1.00 93.31 120 ASP A O 1
ATOM 967 N N . ILE A 1 121 ? 14.455 -16.308 -23.309 1.00 85.44 121 ILE A N 1
ATOM 968 C CA . ILE A 1 121 ? 14.869 -16.698 -21.945 1.00 85.44 121 ILE A CA 1
ATOM 969 C C . ILE A 1 121 ? 15.655 -18.003 -21.905 1.00 85.44 121 ILE A C 1
ATOM 971 O O . ILE A 1 121 ? 15.272 -18.953 -22.622 1.00 85.44 121 ILE A O 1
#

pLDDT: mean 87.42, std 13.4, range [36.56, 98.31]

Radius of gyration: 21.11 Å; chains: 1; bounding box: 43×33×57 Å

Foldseek 3Di:
DDPDPALVVPPLVVLVVVLVVVVVVLVVLVVVVVVQCVDPVNNDVLCVDPLCVQLVVVPVVQPPDDDPPCVPSCVSCVPVVVVCCVVCVSVVVSVVSVVVSVVSVVVSVVSCVVNVDDDDD

InterPro domains:
  IPR019137 Nck-associated protein 1 [PF09735] (9-121)
  IPR019137 Nck-associated protein 1 [PTHR12093] (6-121)

Sequence (121 aa):
MDRGLSAGEQKLAEKLIILNERGKGMLTRIYNIKKQCSDPKSRPAFLTDKPLEATIKTIVRKFPNFESHLKGQTQPIQGQEKDIVKGLSNYYYTFVDVMQFKDHTSEILTMIDASFVNFDI

Secondary structure (DSSP, 8-state):
---PPPGGGS-HHHHHHHHHHHHHHHHHHHHHHHHHHHSTTTS-GGGT-TTTHHHHHHHHHHTT---TT-TTTTGGGTTTHHHHHHHHHHHHHHHHHHHHHHHHHHHHHHHHHHTT-----